Protein AF-A0A7Y4THT6-F1 (afdb_monomer_lite)

Sequence (128 aa):
MAIRTSSAREVERLIADLHEADPSAREAAVARLRIIGPRAIARLSALLDGTSAPAVRTDALRVLEGQADPRARTLALTALASVDAPVLLAAIAVLRGWLPDDADARVRDALTGLALDPARPADARAAR

pLDDT: mean 87.51, std 9.57, range [41.03, 96.12]

Radius of gyration: 15.08 Å; chains: 1; bounding box: 49×30×36 Å

Foldseek 3Di:
DCVVVVVVVVLVVLLVLLLDPDPVSLVVSLVVLLVVAPVSLVVLLCCLPDPHDLSSLLSSLSSLAPHPDVSNLVSLLVQCPDPDPSSNLSSLNRLVNVVVPPPPVVSVVSLCCQLPDPVHDPVSNVSD

Structure (mmCIF, N/CA/C/O backbone):
data_AF-A0A7Y4THT6-F1
#
_entry.id   AF-A0A7Y4THT6-F1
#
loop_
_atom_site.group_PDB
_atom_site.id
_atom_site.type_symbol
_atom_site.label_atom_id
_atom_site.label_alt_id
_atom_site.label_comp_id
_atom_site.label_asym_id
_atom_site.label_entity_id
_atom_site.label_seq_id
_atom_site.pdbx_PDB_ins_code
_atom_site.Cartn_x
_atom_site.Cartn_y
_atom_site.Cartn_z
_atom_site.occupancy
_atom_site.B_iso_or_equiv
_atom_site.auth_seq_id
_atom_site.auth_comp_id
_atom_site.auth_asym_id
_atom_site.auth_atom_id
_atom_site.pdbx_PDB_model_num
ATOM 1 N N . MET A 1 1 ? -31.188 -2.265 13.651 1.00 41.03 1 MET A N 1
ATOM 2 C CA . MET A 1 1 ? -30.307 -1.856 12.530 1.00 41.03 1 MET A CA 1
ATOM 3 C C . MET A 1 1 ? -29.232 -0.864 13.024 1.00 41.03 1 MET A C 1
ATOM 5 O O . MET A 1 1 ? -29.284 0.300 12.673 1.00 41.03 1 MET A O 1
ATOM 9 N N . ALA A 1 2 ? -28.273 -1.301 13.861 1.00 56.78 2 ALA A N 1
ATOM 10 C CA . ALA A 1 2 ? -27.274 -0.419 14.515 1.00 56.78 2 ALA A CA 1
ATOM 11 C C . ALA A 1 2 ? -25.798 -0.767 14.197 1.00 56.78 2 ALA A C 1
ATOM 13 O O . ALA A 1 2 ? -24.900 0.055 14.361 1.00 56.78 2 ALA A O 1
ATOM 14 N N . ILE A 1 3 ? -25.546 -1.975 13.684 1.00 56.91 3 ILE A N 1
ATOM 15 C CA . ILE A 1 3 ? -24.198 -2.544 13.519 1.00 56.91 3 ILE A CA 1
ATOM 16 C C . ILE A 1 3 ? -23.398 -1.823 12.418 1.00 56.91 3 ILE A C 1
ATOM 18 O O . ILE A 1 3 ? -22.199 -1.603 12.554 1.00 56.91 3 ILE A O 1
ATOM 22 N N . ARG A 1 4 ? -24.066 -1.377 11.344 1.00 60.06 4 ARG A N 1
ATOM 23 C CA . ARG A 1 4 ? -23.409 -0.776 10.168 1.00 60.06 4 ARG A CA 1
ATOM 24 C C . ARG A 1 4 ? -22.807 0.610 10.454 1.00 60.06 4 ARG A C 1
ATOM 26 O O . ARG A 1 4 ? -21.761 0.949 9.910 1.00 60.06 4 ARG A O 1
ATOM 33 N N . THR A 1 5 ? -23.429 1.388 11.339 1.00 61.81 5 THR A N 1
ATOM 34 C CA . THR A 1 5 ? -22.901 2.693 11.774 1.00 61.81 5 THR A CA 1
ATOM 35 C C . THR A 1 5 ? -21.703 2.521 12.708 1.00 61.81 5 THR A C 1
ATOM 37 O O . THR A 1 5 ? -20.771 3.320 12.661 1.00 61.81 5 THR A O 1
ATOM 40 N N . SER A 1 6 ? -21.701 1.456 13.519 1.00 68.81 6 SER A N 1
ATOM 41 C CA . SER A 1 6 ? -20.582 1.121 14.404 1.00 68.81 6 SER A CA 1
ATOM 42 C C . SER A 1 6 ? -19.335 0.740 13.610 1.00 68.81 6 SER A C 1
ATOM 44 O O . SER A 1 6 ? -18.268 1.279 13.875 1.00 68.81 6 SER A O 1
ATOM 46 N N . SER A 1 7 ? -19.478 -0.106 12.582 1.00 75.88 7 SER A N 1
ATOM 47 C CA . SER A 1 7 ? -18.340 -0.523 11.752 1.00 75.88 7 SER A CA 1
ATOM 48 C C . SER A 1 7 ? -17.740 0.628 10.942 1.00 75.88 7 SER A C 1
ATOM 50 O O . SER A 1 7 ? -16.536 0.677 10.737 1.00 75.88 7 SER A O 1
ATOM 52 N N . ALA A 1 8 ? -18.567 1.572 10.478 1.00 81.94 8 ALA A N 1
ATOM 53 C CA . ALA A 1 8 ? -18.063 2.750 9.774 1.00 81.94 8 ALA A CA 1
ATOM 54 C C . ALA A 1 8 ? -17.257 3.655 10.717 1.00 81.94 8 ALA A C 1
ATOM 56 O O . ALA A 1 8 ? -16.144 4.036 10.380 1.00 81.94 8 ALA A O 1
ATOM 57 N N . ARG A 1 9 ? -17.785 3.943 11.915 1.00 86.62 9 ARG A N 1
ATOM 58 C CA . ARG A 1 9 ? -17.066 4.721 12.938 1.00 86.62 9 ARG A CA 1
ATOM 59 C C . ARG A 1 9 ? -15.770 4.049 13.384 1.00 86.62 9 ARG A C 1
ATOM 61 O O . ARG A 1 9 ? -14.796 4.740 13.648 1.00 86.62 9 ARG A O 1
ATOM 68 N N . GLU A 1 10 ? -15.754 2.723 13.459 1.00 90.00 10 GLU A N 1
ATOM 69 C CA . GLU A 1 10 ? -14.543 1.970 13.774 1.00 90.00 10 GLU A CA 1
ATOM 70 C C . GLU A 1 10 ? -13.465 2.140 12.699 1.00 90.00 10 GLU A C 1
ATOM 72 O O . GLU A 1 10 ? -12.327 2.432 13.049 1.00 90.00 10 GLU A O 1
ATOM 77 N N . VAL A 1 11 ? -13.818 2.032 11.414 1.00 90.38 11 VAL A N 1
ATOM 78 C CA . VAL A 1 11 ? -12.872 2.267 10.309 1.00 90.38 11 VAL A CA 1
ATOM 79 C C . VAL A 1 11 ? -12.330 3.695 10.336 1.00 90.38 11 VAL A C 1
ATOM 81 O O . VAL A 1 11 ? -11.124 3.869 10.221 1.00 90.38 11 VAL A O 1
ATOM 84 N N . GLU A 1 12 ? -13.181 4.703 10.543 1.00 89.69 12 GLU A N 1
ATOM 85 C CA . GLU A 1 12 ? -12.730 6.102 10.633 1.00 89.69 12 GLU A CA 1
ATOM 86 C C . GLU A 1 12 ? -11.776 6.328 11.811 1.00 89.69 12 GLU A C 1
ATOM 88 O O . GLU A 1 12 ? -10.761 7.002 11.669 1.00 89.69 12 GLU A O 1
ATOM 93 N N . ARG A 1 13 ? -12.059 5.717 12.968 1.00 92.19 13 ARG A N 1
ATOM 94 C CA . ARG A 1 13 ? -11.161 5.781 14.127 1.00 92.19 13 ARG A CA 1
ATOM 95 C C . ARG A 1 13 ? -9.812 5.134 13.826 1.00 92.19 13 ARG A C 1
ATOM 97 O O . ARG A 1 13 ? -8.788 5.731 14.106 1.00 92.19 13 ARG A O 1
ATOM 104 N N . LEU A 1 14 ? -9.810 3.945 13.225 1.00 93.44 14 LEU A N 1
ATOM 105 C CA . LEU A 1 14 ? -8.567 3.266 12.854 1.00 93.44 14 LEU A CA 1
ATOM 106 C C . LEU A 1 14 ? -7.780 4.051 11.797 1.00 93.44 14 LEU A C 1
ATOM 108 O O . LEU A 1 14 ? -6.558 4.030 11.818 1.00 93.44 14 LEU A O 1
ATOM 112 N N . ILE A 1 15 ? -8.457 4.755 10.888 1.00 91.50 15 ILE A N 1
ATOM 113 C CA . ILE A 1 15 ? -7.807 5.675 9.946 1.00 91.50 15 ILE A CA 1
ATOM 114 C C . ILE A 1 15 ? -7.177 6.857 10.687 1.00 91.50 15 ILE A C 1
ATOM 116 O O . ILE A 1 15 ? -6.044 7.214 10.378 1.00 91.50 15 ILE A O 1
ATOM 120 N N . ALA A 1 16 ? -7.861 7.435 11.676 1.00 90.94 16 ALA A N 1
ATOM 121 C CA . ALA A 1 16 ? -7.280 8.480 12.517 1.00 90.94 16 ALA A CA 1
ATOM 122 C C . ALA A 1 16 ? -6.044 7.969 13.280 1.00 90.94 16 ALA A C 1
ATOM 124 O O . ALA A 1 16 ? -5.024 8.649 13.293 1.00 90.94 16 ALA A O 1
ATOM 125 N N . ASP A 1 17 ? -6.086 6.736 13.795 1.00 92.50 17 ASP A N 1
ATOM 126 C CA . ASP A 1 17 ? -4.944 6.099 14.463 1.00 92.50 17 ASP A CA 1
ATOM 127 C C . ASP A 1 17 ? -3.725 5.939 13.521 1.00 92.50 17 ASP A C 1
ATOM 129 O O . ASP A 1 17 ? -2.594 5.915 13.997 1.00 92.50 17 ASP A O 1
ATOM 133 N N . LEU A 1 18 ? -3.906 5.883 12.189 1.00 90.50 18 LEU A N 1
ATOM 134 C CA . LEU A 1 18 ? -2.784 5.900 11.228 1.00 90.50 18 LEU A CA 1
ATOM 135 C C . LEU A 1 18 ? -2.071 7.256 11.164 1.00 90.50 18 LEU A C 1
ATOM 137 O O . LEU A 1 18 ? -0.909 7.312 10.765 1.00 90.50 18 LEU A O 1
ATOM 141 N N . HIS A 1 19 ? -2.755 8.345 11.516 1.00 89.19 19 HIS A N 1
ATOM 142 C CA . HIS A 1 19 ? -2.177 9.688 11.561 1.00 89.19 19 HIS A CA 1
ATOM 143 C C . HIS A 1 19 ? -1.440 9.979 12.874 1.00 89.19 19 HIS A C 1
ATOM 145 O O . HIS A 1 19 ? -0.702 10.963 12.943 1.00 89.19 19 HIS A O 1
ATOM 151 N N . GLU A 1 20 ? -1.616 9.140 13.894 1.00 86.31 20 GLU A N 1
ATOM 152 C CA . GLU A 1 20 ? -0.982 9.326 15.194 1.00 86.31 20 GLU A CA 1
ATOM 153 C C . GLU A 1 20 ? 0.537 9.115 15.139 1.00 86.31 20 GLU A C 1
ATOM 155 O O . GLU A 1 20 ? 1.082 8.297 14.386 1.00 86.31 20 GLU A O 1
ATOM 160 N N . ALA A 1 21 ? 1.247 9.861 15.986 1.00 78.31 21 ALA A N 1
ATOM 161 C CA . ALA A 1 21 ? 2.703 9.786 16.055 1.00 78.31 21 ALA A CA 1
ATOM 162 C C . ALA A 1 21 ? 3.194 8.446 16.635 1.00 78.31 21 ALA A C 1
ATOM 164 O O . ALA A 1 21 ? 4.284 7.995 16.274 1.00 78.31 21 ALA A O 1
ATOM 165 N N . ASP A 1 22 ? 2.395 7.801 17.493 1.00 88.75 22 ASP A N 1
ATOM 166 C CA . ASP A 1 22 ? 2.739 6.532 18.141 1.00 88.75 22 ASP A CA 1
ATOM 167 C C . ASP A 1 22 ? 2.833 5.379 17.118 1.00 88.75 22 ASP A C 1
ATOM 169 O O . ASP A 1 22 ? 1.817 4.967 16.550 1.00 88.75 22 ASP A O 1
ATOM 173 N N . PRO A 1 23 ? 4.033 4.805 16.892 1.00 87.44 23 PRO A N 1
ATOM 174 C CA . PRO A 1 23 ? 4.206 3.675 15.983 1.00 87.44 23 PRO A CA 1
ATOM 175 C C . PRO A 1 23 ? 3.379 2.446 16.370 1.00 87.44 23 PRO A C 1
ATOM 177 O O . PRO A 1 23 ? 2.886 1.748 15.486 1.00 87.44 23 PRO A O 1
ATOM 180 N N . SER A 1 24 ? 3.184 2.203 17.669 1.00 89.88 24 SER A N 1
ATOM 181 C CA . SER A 1 24 ? 2.441 1.034 18.158 1.00 89.88 24 SER A CA 1
ATOM 182 C C . SER A 1 24 ? 0.956 1.147 17.813 1.00 89.88 24 SER A C 1
ATOM 184 O O . SER A 1 24 ? 0.330 0.172 17.388 1.00 89.88 24 SER A O 1
ATOM 186 N N . ALA A 1 25 ? 0.394 2.353 17.948 1.00 90.62 25 ALA A N 1
ATOM 187 C CA . ALA A 1 25 ? -0.974 2.655 17.543 1.00 90.62 25 ALA A CA 1
ATOM 188 C C . ALA A 1 25 ? -1.172 2.447 16.036 1.00 90.62 25 ALA A C 1
ATOM 190 O O . ALA A 1 25 ? -2.119 1.760 15.638 1.00 90.62 25 ALA A O 1
ATOM 191 N N . ARG A 1 26 ? -0.245 2.945 15.204 1.00 92.06 26 ARG A N 1
ATOM 192 C CA . ARG A 1 26 ? -0.312 2.758 13.745 1.00 92.06 26 ARG A CA 1
ATOM 193 C C . ARG A 1 26 ? -0.243 1.289 13.348 1.00 92.06 26 ARG A C 1
ATOM 195 O O . ARG A 1 26 ? -1.059 0.836 12.550 1.00 92.06 26 ARG A O 1
ATOM 202 N N . GLU A 1 27 ? 0.674 0.514 13.924 1.00 92.25 27 GLU A N 1
ATOM 203 C CA . GLU A 1 27 ? 0.782 -0.921 13.630 1.00 92.25 27 GLU A CA 1
ATOM 204 C C . GLU A 1 27 ? -0.488 -1.687 14.016 1.00 92.25 27 GLU A C 1
ATOM 206 O O . GLU A 1 27 ? -1.000 -2.495 13.232 1.00 92.25 27 GLU A O 1
ATOM 211 N N . ALA A 1 28 ? -1.050 -1.392 15.190 1.00 93.38 28 ALA A N 1
ATOM 212 C CA . ALA A 1 28 ? -2.307 -1.987 15.625 1.00 93.38 28 ALA A CA 1
ATOM 213 C C . ALA A 1 28 ? -3.479 -1.593 14.708 1.00 93.38 28 ALA A C 1
ATOM 215 O O . ALA A 1 28 ? -4.360 -2.419 14.440 1.00 93.38 28 ALA A O 1
ATOM 216 N N . ALA A 1 29 ? -3.496 -0.355 14.212 1.00 94.62 29 ALA A N 1
ATOM 217 C CA . ALA A 1 29 ? -4.487 0.118 13.256 1.00 94.62 29 ALA A CA 1
ATOM 218 C C . ALA A 1 29 ? -4.360 -0.594 11.904 1.00 94.62 29 ALA A C 1
ATOM 220 O O . ALA A 1 29 ? -5.359 -1.111 11.398 1.00 94.62 29 ALA A O 1
ATOM 221 N N . VAL A 1 30 ? -3.141 -0.727 11.369 1.00 95.25 30 VAL A N 1
ATOM 222 C CA . VAL A 1 30 ? -2.864 -1.481 10.135 1.00 95.25 30 VAL A CA 1
ATOM 223 C C . VAL A 1 30 ? -3.378 -2.916 10.253 1.00 95.25 30 VAL A C 1
ATOM 225 O O . VAL A 1 30 ? -4.135 -3.377 9.394 1.00 95.25 30 VAL A O 1
ATOM 228 N N . ALA A 1 31 ? -3.030 -3.617 11.335 1.00 94.25 31 ALA A N 1
ATOM 229 C CA . ALA A 1 31 ? -3.456 -4.997 11.555 1.00 94.25 31 ALA A CA 1
ATOM 230 C C . ALA A 1 31 ? -4.989 -5.133 11.605 1.00 94.25 31 ALA A C 1
ATOM 232 O O . ALA A 1 31 ? -5.564 -6.011 10.958 1.00 94.25 31 ALA A O 1
ATOM 233 N N . ARG A 1 32 ? -5.672 -4.235 12.324 1.00 93.31 32 ARG A N 1
ATOM 234 C CA . ARG A 1 32 ? -7.141 -4.246 12.433 1.00 93.31 32 ARG A CA 1
ATOM 235 C C . ARG A 1 32 ? -7.826 -3.922 11.108 1.00 93.31 32 ARG A C 1
ATOM 237 O O . ARG A 1 32 ? -8.794 -4.589 10.752 1.00 93.31 32 ARG A O 1
ATOM 244 N N . LEU A 1 33 ? -7.319 -2.952 10.351 1.00 93.62 33 LEU A N 1
ATOM 245 C CA . LEU A 1 33 ? -7.869 -2.603 9.041 1.00 93.62 33 LEU A CA 1
ATOM 246 C C . LEU A 1 33 ? -7.723 -3.759 8.037 1.00 93.62 33 LEU A C 1
ATOM 248 O O . LEU A 1 33 ? -8.660 -4.012 7.278 1.00 93.62 33 LEU A O 1
ATOM 252 N N . ARG A 1 34 ? -6.616 -4.519 8.084 1.00 92.44 34 ARG A N 1
ATOM 253 C CA . ARG A 1 34 ? -6.439 -5.746 7.277 1.00 92.44 34 ARG A CA 1
ATOM 254 C C . ARG A 1 34 ? -7.492 -6.808 7.593 1.00 92.44 34 ARG A C 1
ATOM 256 O O . ARG A 1 34 ? -7.981 -7.460 6.677 1.00 92.44 34 ARG A O 1
ATOM 263 N N . ILE A 1 35 ? -7.870 -6.957 8.865 1.00 91.25 35 ILE A N 1
ATOM 264 C CA . ILE A 1 35 ? -8.928 -7.890 9.293 1.00 91.25 35 ILE A CA 1
ATOM 265 C C . ILE A 1 35 ? -10.308 -7.433 8.794 1.00 91.25 35 ILE A C 1
ATOM 267 O O . ILE A 1 35 ? -11.120 -8.259 8.384 1.00 91.25 35 ILE A O 1
ATOM 271 N N . ILE A 1 36 ? -10.580 -6.123 8.797 1.00 90.00 36 ILE A N 1
ATOM 272 C CA . ILE A 1 36 ? -11.834 -5.559 8.264 1.00 90.00 36 ILE A CA 1
ATOM 273 C C . ILE A 1 36 ? -11.948 -5.781 6.744 1.00 90.00 36 ILE A C 1
ATOM 275 O O . ILE A 1 36 ? -13.055 -5.964 6.223 1.00 90.00 36 ILE A O 1
ATOM 279 N N . GLY A 1 37 ? -10.818 -5.772 6.032 1.00 85.81 37 GLY A N 1
ATOM 280 C CA . GLY A 1 37 ? -10.722 -6.175 4.631 1.00 85.81 37 GLY A CA 1
ATOM 281 C C . GLY A 1 37 ? -11.325 -5.154 3.649 1.00 85.81 37 GLY A C 1
ATOM 282 O O . GLY A 1 37 ? -11.185 -3.945 3.857 1.00 85.81 37 GLY A O 1
ATOM 283 N N . PRO A 1 38 ? -12.036 -5.586 2.585 1.00 84.75 38 PRO A N 1
ATOM 284 C CA . PRO A 1 38 ? -12.452 -4.729 1.460 1.00 84.75 38 PRO A CA 1
ATOM 285 C C . PRO A 1 38 ? -13.214 -3.449 1.830 1.00 84.75 38 PRO A C 1
ATOM 287 O O . PRO A 1 38 ? -13.153 -2.435 1.133 1.00 84.75 38 PRO A O 1
ATOM 290 N N . ARG A 1 39 ? -13.932 -3.457 2.958 1.00 84.50 39 ARG A N 1
ATOM 291 C CA . ARG A 1 39 ? -14.649 -2.272 3.453 1.00 84.50 39 ARG A CA 1
ATOM 292 C C . ARG A 1 39 ? -13.711 -1.136 3.857 1.00 84.50 39 ARG A C 1
ATOM 294 O O . ARG A 1 39 ? -14.073 0.021 3.661 1.00 84.50 39 ARG A O 1
ATOM 301 N N . ALA A 1 40 ? -12.538 -1.458 4.399 1.00 87.75 40 ALA A N 1
ATOM 302 C CA . ALA A 1 40 ? -11.524 -0.471 4.746 1.00 87.75 40 ALA A CA 1
ATOM 303 C C . ALA A 1 40 ? -10.902 0.150 3.485 1.00 87.75 40 ALA A C 1
ATOM 305 O O . ALA A 1 40 ? -10.695 1.359 3.435 1.00 87.75 40 ALA A O 1
ATOM 306 N N . ILE A 1 41 ? -10.703 -0.643 2.426 1.00 89.00 41 ILE A N 1
ATOM 307 C CA . ILE A 1 41 ? -10.059 -0.215 1.169 1.00 89.00 41 ILE A CA 1
ATOM 308 C C . ILE A 1 41 ? -10.770 0.990 0.542 1.00 89.00 41 ILE A C 1
ATOM 310 O O . ILE A 1 41 ? -10.120 1.936 0.106 1.00 89.00 41 ILE A O 1
ATOM 314 N N . ALA A 1 42 ? -12.106 1.004 0.559 1.00 84.06 42 ALA A N 1
ATOM 315 C CA . ALA A 1 42 ? -12.893 2.117 0.025 1.00 84.06 42 ALA A CA 1
ATOM 316 C C . ALA A 1 42 ? -12.680 3.450 0.768 1.00 84.06 42 ALA A C 1
ATOM 318 O O . ALA A 1 42 ? -12.970 4.503 0.212 1.00 84.06 42 ALA A O 1
ATOM 319 N N . ARG A 1 43 ? -12.225 3.414 2.025 1.00 84.50 43 ARG A N 1
ATOM 320 C CA . ARG A 1 43 ? -11.914 4.614 2.819 1.00 84.50 43 ARG A CA 1
ATOM 321 C C . ARG A 1 43 ? -10.439 4.987 2.746 1.00 84.50 43 ARG A C 1
ATOM 323 O O . ARG A 1 43 ? -10.111 6.166 2.781 1.00 84.50 43 ARG A O 1
ATOM 330 N N . LEU A 1 44 ? -9.567 3.999 2.553 1.00 87.00 44 LEU A N 1
ATOM 331 C CA . LEU A 1 44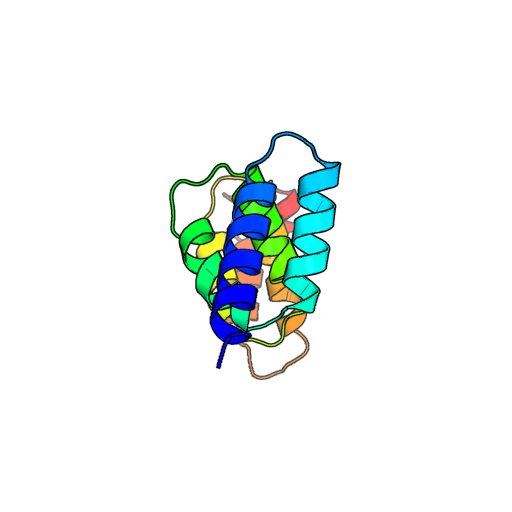 ? -8.130 4.208 2.374 1.00 87.00 44 LEU A CA 1
ATOM 332 C C . LEU A 1 44 ? -7.773 4.893 1.049 1.00 87.00 44 LEU A C 1
ATOM 334 O O . LEU A 1 44 ? -6.723 5.524 0.977 1.00 87.00 44 LEU A O 1
ATOM 338 N N . SER A 1 45 ? -8.627 4.827 0.019 1.00 86.25 45 SER A N 1
ATOM 339 C CA . SER A 1 45 ? -8.360 5.508 -1.259 1.00 86.25 45 SER A CA 1
ATOM 340 C C . SER A 1 45 ? -8.126 7.012 -1.078 1.00 86.25 45 SER A C 1
ATOM 342 O O . SER A 1 45 ? -7.176 7.553 -1.630 1.00 86.25 45 SER A O 1
ATOM 344 N N . ALA A 1 46 ? -8.904 7.666 -0.208 1.00 83.38 46 ALA A N 1
ATOM 345 C CA . ALA A 1 46 ? -8.755 9.093 0.075 1.00 83.38 46 ALA A CA 1
ATOM 346 C C . ALA A 1 46 ? -7.395 9.451 0.706 1.00 83.38 46 ALA A C 1
ATOM 348 O O . ALA A 1 46 ? -6.877 10.539 0.467 1.00 83.38 46 ALA A O 1
ATOM 349 N N . LEU A 1 47 ? -6.793 8.539 1.482 1.00 85.44 47 LEU A N 1
ATOM 350 C CA . LEU A 1 47 ? -5.463 8.746 2.066 1.00 85.44 47 LEU A CA 1
ATOM 351 C C . LEU A 1 47 ? -4.355 8.652 1.015 1.00 85.44 47 LEU A C 1
ATOM 353 O O . LEU A 1 47 ? -3.347 9.344 1.126 1.00 85.44 47 LEU A O 1
ATOM 357 N N . LEU A 1 48 ? -4.526 7.776 0.022 1.00 85.50 48 LEU A N 1
ATOM 358 C CA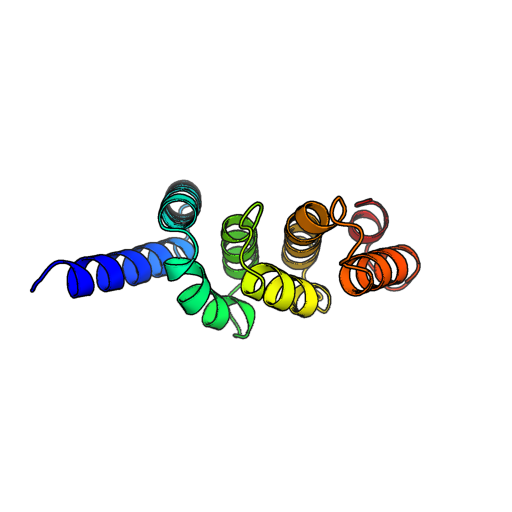 . LEU A 1 48 ? -3.517 7.503 -1.002 1.00 85.50 48 LEU A CA 1
ATOM 359 C C . LEU A 1 48 ? -3.545 8.517 -2.147 1.00 85.50 48 LEU A C 1
ATOM 361 O O . LEU A 1 48 ? -2.475 8.852 -2.661 1.00 85.50 48 LEU A O 1
ATOM 365 N N . ASP A 1 49 ? -4.734 9.022 -2.482 1.00 78.81 49 ASP A N 1
ATOM 366 C CA . ASP A 1 49 ? -4.955 10.064 -3.494 1.00 78.81 49 ASP A CA 1
ATOM 367 C C . ASP A 1 49 ? -4.692 11.486 -2.954 1.00 78.81 49 ASP A C 1
ATOM 369 O O . ASP A 1 49 ? -4.559 12.437 -3.724 1.00 78.81 49 ASP A O 1
ATOM 373 N N . GLY A 1 50 ? -4.647 11.645 -1.628 1.00 70.88 50 GLY A N 1
ATOM 374 C CA . GLY A 1 50 ? -4.515 12.932 -0.949 1.00 70.88 50 GLY A CA 1
ATOM 375 C C . GLY A 1 50 ? -3.077 13.363 -0.641 1.00 70.88 50 GLY A C 1
ATOM 376 O O . GLY A 1 50 ? -2.092 12.713 -0.984 1.00 70.88 50 GLY A O 1
ATOM 377 N N . THR A 1 51 ? -2.964 14.474 0.088 1.00 77.06 51 THR A N 1
ATOM 378 C CA . THR A 1 51 ? -1.700 15.070 0.558 1.00 77.06 51 THR A CA 1
ATOM 379 C C . THR A 1 51 ? -1.247 14.529 1.921 1.00 77.06 51 THR A C 1
ATOM 381 O O . THR A 1 51 ? -0.480 15.185 2.627 1.00 77.06 51 THR A O 1
ATOM 384 N N . SER A 1 52 ? -1.728 13.346 2.322 1.00 88.12 52 SER A N 1
ATOM 385 C CA . SER A 1 52 ? -1.353 12.734 3.599 1.00 88.12 52 SER A CA 1
ATOM 386 C C . SER A 1 52 ? 0.155 12.503 3.683 1.00 88.12 52 SER A C 1
ATOM 388 O O . SER A 1 52 ? 0.822 12.244 2.680 1.00 88.12 52 SER A O 1
ATOM 390 N N . ALA A 1 53 ? 0.693 12.564 4.904 1.00 90.88 53 ALA A N 1
ATOM 391 C CA . ALA A 1 53 ? 2.119 12.375 5.136 1.00 90.88 53 ALA A CA 1
ATOM 392 C C . ALA A 1 53 ? 2.612 11.023 4.569 1.00 90.88 53 ALA A C 1
ATOM 394 O O . ALA A 1 53 ? 1.875 10.030 4.633 1.00 90.88 53 ALA A O 1
ATOM 395 N N . PRO A 1 54 ? 3.863 10.934 4.071 1.00 92.19 54 PRO A N 1
ATOM 396 C CA . PRO A 1 54 ? 4.389 9.707 3.469 1.00 92.19 54 PRO A CA 1
ATOM 397 C C . PRO A 1 54 ? 4.285 8.473 4.374 1.00 92.19 54 PRO A C 1
ATOM 399 O O . PRO A 1 54 ? 3.995 7.381 3.888 1.00 92.19 54 PRO A O 1
ATOM 402 N N . ALA A 1 55 ? 4.448 8.638 5.692 1.00 92.25 55 ALA A N 1
ATOM 403 C CA . ALA A 1 55 ? 4.276 7.557 6.665 1.00 92.25 55 ALA A CA 1
ATOM 404 C C . ALA A 1 55 ? 2.844 6.990 6.661 1.00 92.25 55 ALA A C 1
ATOM 406 O O . ALA A 1 55 ? 2.663 5.781 6.563 1.00 92.25 55 ALA A O 1
ATOM 407 N N . VAL A 1 56 ? 1.831 7.861 6.650 1.00 93.38 56 VAL A N 1
ATOM 408 C CA . VAL A 1 56 ? 0.413 7.465 6.616 1.00 93.38 56 VAL A CA 1
ATOM 409 C C . VAL A 1 56 ? 0.082 6.745 5.312 1.00 93.38 56 VAL A C 1
ATOM 411 O O . VAL A 1 56 ? -0.586 5.715 5.317 1.00 93.38 56 VAL A O 1
ATOM 414 N N . ARG A 1 57 ? 0.586 7.254 4.182 1.00 94.69 57 ARG A N 1
ATOM 415 C CA . ARG A 1 57 ? 0.408 6.620 2.865 1.00 94.69 57 ARG A CA 1
ATOM 416 C C . ARG A 1 57 ? 1.084 5.247 2.809 1.00 94.69 57 ARG A C 1
ATOM 418 O O . ARG A 1 57 ? 0.516 4.306 2.264 1.00 94.69 57 ARG A O 1
ATOM 425 N N . THR A 1 58 ? 2.262 5.119 3.418 1.00 95.38 58 THR A N 1
ATOM 426 C CA . THR A 1 58 ? 2.984 3.844 3.549 1.00 95.38 58 THR A CA 1
ATOM 427 C C . THR A 1 58 ? 2.179 2.844 4.377 1.00 95.38 58 THR A C 1
ATOM 429 O O . THR A 1 58 ? 1.959 1.722 3.926 1.00 95.38 58 THR A O 1
ATOM 432 N N . ASP A 1 59 ? 1.674 3.242 5.546 1.00 95.38 59 ASP A N 1
ATOM 433 C CA . ASP A 1 59 ? 0.865 2.364 6.398 1.00 95.38 59 ASP A CA 1
ATOM 434 C C . ASP A 1 59 ? -0.478 1.998 5.740 1.00 95.38 59 ASP A C 1
ATOM 436 O O . ASP A 1 59 ? -0.900 0.843 5.798 1.00 95.38 59 ASP A O 1
ATOM 440 N N . ALA A 1 60 ? -1.104 2.920 5.002 1.00 95.00 60 ALA A N 1
ATOM 441 C CA . ALA A 1 60 ? -2.280 2.618 4.187 1.00 95.00 60 ALA A CA 1
ATOM 442 C C . ALA A 1 60 ? -1.980 1.567 3.099 1.00 95.00 60 ALA A C 1
ATOM 444 O O . ALA A 1 60 ? -2.758 0.629 2.935 1.00 95.00 60 ALA A O 1
ATOM 445 N N . LEU A 1 61 ? -0.840 1.651 2.401 1.00 96.12 61 LEU A N 1
ATOM 446 C CA . LEU A 1 61 ? -0.406 0.620 1.444 1.00 96.12 61 LEU A CA 1
ATOM 447 C C . LEU A 1 61 ? -0.112 -0.721 2.134 1.00 96.12 61 LEU A C 1
ATOM 449 O O . LEU A 1 61 ? -0.482 -1.768 1.605 1.00 96.12 61 LEU A O 1
ATOM 453 N N . ARG A 1 62 ? 0.458 -0.715 3.345 1.00 95.56 62 ARG A N 1
ATOM 454 C CA . ARG A 1 62 ? 0.642 -1.938 4.153 1.00 95.56 62 ARG A CA 1
ATOM 455 C C . ARG A 1 62 ? -0.682 -2.602 4.526 1.00 95.56 62 ARG A C 1
ATOM 457 O O . ARG A 1 62 ? -0.716 -3.818 4.701 1.00 95.56 62 ARG A O 1
ATOM 464 N N . VAL A 1 63 ? -1.780 -1.853 4.633 1.00 95.56 63 VAL A N 1
ATOM 465 C CA . VAL A 1 63 ? -3.116 -2.454 4.788 1.00 95.56 63 VAL A CA 1
ATOM 466 C C . VAL A 1 63 ? -3.562 -3.173 3.512 1.00 95.56 63 VAL A C 1
ATOM 468 O O . VAL A 1 63 ? -4.207 -4.216 3.587 1.00 95.56 63 VAL A O 1
ATOM 471 N N . LEU A 1 64 ? -3.227 -2.632 2.342 1.00 94.62 64 LEU A N 1
ATOM 472 C CA . LEU A 1 64 ? -3.620 -3.193 1.046 1.00 94.62 64 LEU A CA 1
ATOM 473 C C . LEU A 1 64 ? -2.836 -4.458 0.668 1.00 94.62 64 LEU A C 1
ATOM 475 O O . LEU A 1 64 ? -3.294 -5.251 -0.154 1.00 94.62 64 LEU A O 1
ATOM 479 N N . GLU A 1 65 ? -1.662 -4.660 1.258 1.00 92.12 65 GLU A N 1
ATOM 480 C CA . GLU A 1 65 ? -0.802 -5.805 0.976 1.00 92.12 65 GLU A CA 1
ATOM 481 C C . GLU A 1 65 ? -1.509 -7.139 1.284 1.00 92.12 65 GLU A C 1
ATOM 483 O O . GLU A 1 65 ? -2.063 -7.354 2.367 1.00 92.12 65 GLU A O 1
ATOM 488 N N . GLY A 1 66 ? -1.501 -8.054 0.311 1.00 87.44 66 GLY A N 1
ATOM 489 C CA . GLY A 1 66 ? -2.162 -9.360 0.410 1.00 87.44 66 GLY A CA 1
ATOM 490 C C . GLY A 1 66 ? -3.694 -9.322 0.318 1.00 87.44 66 GLY A C 1
ATOM 491 O O . GLY A 1 66 ? -4.328 -10.363 0.474 1.00 87.44 66 GLY A O 1
ATOM 492 N N . GLN A 1 67 ? -4.309 -8.159 0.069 1.00 87.88 67 GLN A N 1
ATOM 493 C CA . GLN A 1 67 ? -5.750 -8.056 -0.174 1.00 87.88 67 GLN A CA 1
ATOM 494 C C . GLN A 1 67 ? -6.062 -8.310 -1.654 1.00 87.88 67 GLN A C 1
ATOM 496 O O . GLN A 1 67 ? -5.612 -7.565 -2.522 1.00 87.88 67 GLN A O 1
ATOM 501 N N . ALA A 1 68 ? -6.902 -9.305 -1.946 1.00 84.31 68 ALA A N 1
ATOM 502 C CA . ALA A 1 68 ? -7.324 -9.663 -3.308 1.00 84.31 68 ALA A CA 1
ATOM 503 C C . ALA A 1 68 ? -8.419 -8.734 -3.889 1.00 84.31 68 ALA A C 1
ATOM 505 O O . ALA A 1 68 ? -9.265 -9.164 -4.671 1.00 84.31 68 ALA A O 1
ATOM 506 N N . ASP A 1 69 ? -8.448 -7.460 -3.488 1.00 88.50 69 ASP A N 1
ATOM 507 C CA . ASP A 1 69 ? -9.394 -6.468 -4.010 1.00 88.50 69 ASP A CA 1
ATOM 508 C C . ASP A 1 69 ? -8.749 -5.703 -5.182 1.00 88.50 69 ASP A C 1
ATOM 510 O O . ASP A 1 69 ? -7.713 -5.062 -4.987 1.00 88.50 69 ASP A O 1
ATOM 514 N N . PRO A 1 70 ? -9.340 -5.692 -6.391 1.00 89.44 70 PRO A N 1
ATOM 515 C CA . PRO A 1 70 ? -8.782 -4.973 -7.541 1.00 89.44 70 PRO A CA 1
ATOM 516 C C . PRO A 1 70 ? -8.538 -3.476 -7.302 1.00 89.44 70 PRO A C 1
ATOM 518 O O . PRO A 1 70 ? -7.695 -2.872 -7.968 1.00 89.44 70 PRO A O 1
ATOM 521 N N . ARG A 1 71 ? -9.245 -2.851 -6.350 1.00 90.44 71 ARG A N 1
ATOM 522 C CA . ARG A 1 71 ? -9.000 -1.458 -5.949 1.00 90.44 71 ARG A CA 1
ATOM 523 C C . ARG A 1 71 ? -7.642 -1.300 -5.275 1.00 90.44 71 ARG A C 1
ATOM 525 O O . ARG A 1 71 ? -6.982 -0.297 -5.524 1.00 90.44 71 ARG A O 1
ATOM 532 N N . ALA A 1 72 ? -7.202 -2.285 -4.486 1.00 91.56 72 ALA A N 1
ATOM 533 C CA . ALA A 1 72 ? -5.873 -2.286 -3.878 1.00 91.56 72 ALA A CA 1
ATOM 534 C C . ALA A 1 72 ? -4.779 -2.228 -4.950 1.00 91.56 72 ALA A C 1
ATOM 536 O O . ALA A 1 72 ? -3.856 -1.419 -4.857 1.00 91.56 72 ALA A O 1
ATOM 537 N N . ARG A 1 73 ? -4.940 -3.019 -6.019 1.00 92.25 73 ARG A N 1
ATOM 538 C CA . ARG A 1 73 ? -4.048 -3.008 -7.184 1.00 92.25 73 ARG A CA 1
ATOM 539 C C . ARG A 1 73 ? -4.021 -1.646 -7.873 1.00 92.25 73 ARG A C 1
ATOM 541 O O . ARG A 1 73 ? -2.945 -1.118 -8.132 1.00 92.25 73 ARG A O 1
ATOM 548 N N . THR A 1 74 ? -5.186 -1.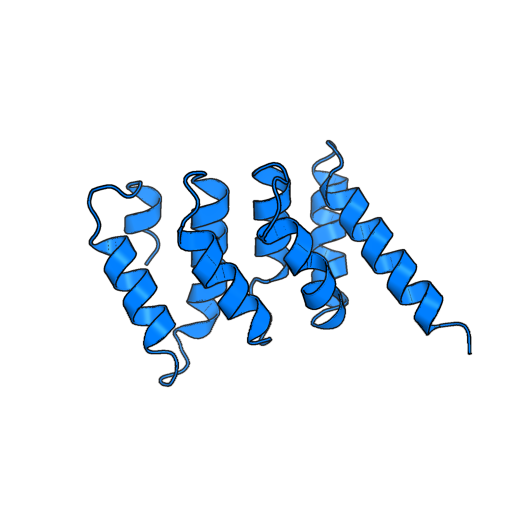066 -8.162 1.00 92.44 74 THR A N 1
ATOM 549 C CA . THR A 1 74 ? -5.269 0.250 -8.818 1.00 92.44 74 THR A CA 1
ATOM 550 C C . THR A 1 74 ? -4.600 1.342 -7.984 1.00 92.44 74 THR A C 1
ATOM 552 O O . THR A 1 74 ? -3.820 2.121 -8.524 1.00 92.44 74 THR A O 1
ATOM 555 N N . LEU A 1 75 ? -4.846 1.367 -6.671 1.00 93.38 75 LEU A N 1
ATOM 556 C CA . LEU A 1 75 ? -4.235 2.337 -5.757 1.00 93.38 75 LEU A CA 1
ATOM 557 C C . LEU A 1 75 ? -2.709 2.173 -5.686 1.00 93.38 75 LEU A C 1
ATOM 559 O O . LEU A 1 75 ? -1.980 3.163 -5.734 1.00 93.38 75 LEU A O 1
ATOM 563 N N . ALA A 1 76 ? -2.212 0.934 -5.643 1.00 94.62 76 ALA A N 1
ATOM 564 C CA . ALA A 1 76 ? -0.777 0.665 -5.640 1.00 94.62 76 ALA A CA 1
ATOM 565 C C . ALA A 1 76 ? -0.099 1.048 -6.968 1.00 94.62 76 ALA A C 1
ATOM 567 O O . ALA A 1 76 ? 0.986 1.626 -6.949 1.00 94.62 76 ALA A O 1
ATOM 568 N N . LEU A 1 77 ? -0.746 0.818 -8.119 1.00 94.38 77 LEU A N 1
ATOM 569 C CA . LEU A 1 77 ? -0.241 1.277 -9.421 1.00 94.38 77 LEU A CA 1
ATOM 570 C C . LEU A 1 77 ? -0.086 2.803 -9.465 1.00 94.38 77 LEU A C 1
ATOM 572 O O . LEU A 1 77 ? 0.930 3.294 -9.950 1.00 94.38 77 LEU A O 1
ATOM 576 N N . THR A 1 78 ? -1.055 3.553 -8.933 1.00 93.81 78 THR A N 1
ATOM 577 C CA . THR A 1 78 ? -0.952 5.017 -8.819 1.00 93.81 78 THR A CA 1
ATOM 578 C C . THR A 1 78 ? 0.199 5.424 -7.895 1.00 93.81 78 THR A C 1
ATOM 580 O O . THR A 1 78 ? 0.971 6.328 -8.217 1.00 93.81 78 THR A O 1
ATOM 583 N N . ALA A 1 79 ? 0.374 4.727 -6.769 1.00 94.38 79 ALA A N 1
ATOM 584 C CA . ALA A 1 79 ? 1.417 5.028 -5.792 1.00 94.38 79 ALA A CA 1
ATOM 585 C C . ALA A 1 79 ? 2.855 4.799 -6.307 1.00 94.38 79 ALA A C 1
ATOM 587 O O . ALA A 1 79 ? 3.786 5.391 -5.759 1.00 94.38 79 ALA A O 1
ATOM 588 N N . LEU A 1 80 ? 3.058 4.049 -7.400 1.00 94.06 80 LEU A N 1
ATOM 589 C CA . LEU A 1 80 ? 4.366 3.950 -8.071 1.00 94.06 80 LEU A CA 1
ATOM 590 C C . LEU A 1 80 ? 4.866 5.295 -8.630 1.00 94.06 80 LEU A C 1
ATOM 592 O O . LEU A 1 80 ? 6.061 5.458 -8.881 1.00 94.06 80 LEU A O 1
ATOM 596 N N . ALA A 1 81 ? 3.987 6.280 -8.825 1.00 91.94 81 ALA A N 1
ATOM 597 C CA . ALA A 1 81 ? 4.378 7.636 -9.212 1.00 91.94 81 ALA A CA 1
ATOM 598 C C . ALA A 1 81 ? 4.950 8.464 -8.043 1.00 91.94 81 ALA A C 1
ATOM 600 O O . ALA A 1 81 ? 5.423 9.576 -8.263 1.00 91.94 81 ALA A O 1
ATOM 601 N N . SER A 1 82 ? 4.917 7.946 -6.810 1.00 91.75 82 SER A N 1
ATOM 602 C CA . SER A 1 82 ? 5.423 8.659 -5.638 1.00 91.75 82 SER A CA 1
ATOM 603 C C . SER A 1 82 ? 6.929 8.916 -5.730 1.00 91.75 82 SER A C 1
ATOM 605 O O . SER A 1 82 ? 7.700 8.036 -6.118 1.00 91.75 82 SER A O 1
ATOM 607 N N . VAL A 1 83 ? 7.344 10.114 -5.313 1.00 89.94 83 VAL A N 1
ATOM 608 C CA . VAL A 1 83 ? 8.760 10.467 -5.109 1.00 89.94 83 VAL A CA 1
ATOM 609 C C . VAL A 1 83 ? 9.279 9.979 -3.754 1.00 89.94 83 VAL A C 1
ATOM 611 O O . VAL A 1 83 ? 10.481 9.799 -3.576 1.00 89.94 83 VAL A O 1
ATOM 614 N N . ASP A 1 84 ? 8.373 9.719 -2.807 1.00 92.19 84 ASP A N 1
ATOM 615 C CA . ASP A 1 84 ? 8.713 9.196 -1.488 1.00 92.19 84 ASP A CA 1
ATOM 616 C C . ASP A 1 84 ? 9.065 7.707 -1.580 1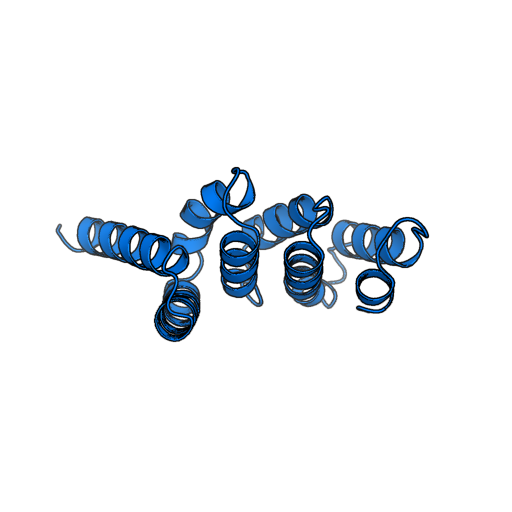.00 92.19 84 ASP A C 1
ATOM 618 O O . ASP A 1 84 ? 8.196 6.869 -1.846 1.00 92.19 84 ASP A O 1
ATOM 622 N N . ALA A 1 85 ? 10.330 7.368 -1.315 1.00 92.00 85 ALA A N 1
ATOM 623 C CA . ALA A 1 85 ? 10.822 5.994 -1.408 1.00 92.00 85 ALA A CA 1
ATOM 624 C C . ALA A 1 85 ? 10.033 4.981 -0.546 1.00 92.00 85 ALA A C 1
ATOM 626 O O . ALA A 1 85 ? 9.697 3.922 -1.076 1.00 92.00 85 ALA A O 1
ATOM 627 N N . PRO A 1 86 ? 9.651 5.270 0.720 1.00 93.56 86 PRO A N 1
ATOM 628 C CA . PRO 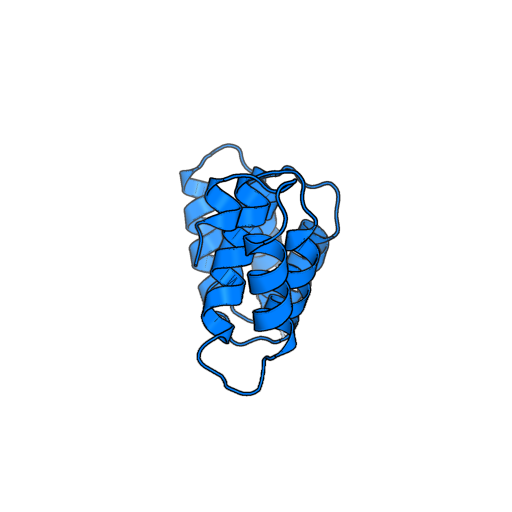A 1 86 ? 8.863 4.329 1.523 1.00 93.56 86 PRO A CA 1
ATOM 629 C C . PRO A 1 86 ? 7.487 4.015 0.920 1.00 93.56 86 PRO A C 1
ATOM 631 O O . PRO A 1 86 ? 7.069 2.859 0.897 1.00 93.56 86 PRO A O 1
ATOM 634 N N . VAL A 1 87 ? 6.813 5.030 0.365 1.00 94.88 87 VAL A N 1
ATOM 635 C CA . VAL A 1 87 ? 5.505 4.873 -0.292 1.00 94.88 87 VAL A CA 1
ATOM 636 C C . VAL A 1 87 ? 5.653 4.017 -1.544 1.00 94.88 87 VAL A C 1
ATOM 638 O O . VAL A 1 87 ? 4.874 3.092 -1.766 1.00 94.88 87 VAL A O 1
ATOM 641 N N . LEU A 1 88 ? 6.681 4.293 -2.345 1.00 95.12 88 LEU A N 1
ATOM 642 C CA . LEU A 1 88 ? 6.955 3.543 -3.561 1.00 95.12 88 LEU A CA 1
ATOM 643 C C . LEU A 1 88 ? 7.277 2.070 -3.254 1.00 95.12 88 LEU A C 1
ATOM 645 O O . LEU A 1 88 ? 6.730 1.181 -3.903 1.00 95.12 88 LEU A O 1
ATOM 649 N N . LEU A 1 89 ? 8.115 1.789 -2.251 1.00 95.44 89 LEU A N 1
ATOM 650 C CA . LEU A 1 89 ? 8.449 0.417 -1.849 1.00 95.44 89 LEU A CA 1
ATOM 651 C C . LEU A 1 89 ? 7.223 -0.343 -1.327 1.00 95.44 89 LEU A C 1
ATOM 653 O O . LEU A 1 89 ? 7.019 -1.502 -1.690 1.00 95.44 89 LEU A O 1
ATOM 657 N N . ALA A 1 90 ? 6.371 0.310 -0.533 1.00 95.69 90 ALA A N 1
ATOM 658 C CA . ALA A 1 90 ? 5.121 -0.290 -0.076 1.00 95.69 90 ALA A CA 1
ATOM 659 C C . ALA A 1 90 ? 4.166 -0.588 -1.244 1.00 95.69 90 ALA A C 1
ATOM 661 O O . ALA A 1 90 ? 3.521 -1.634 -1.261 1.00 95.69 90 ALA A O 1
ATOM 662 N N . ALA A 1 91 ? 4.115 0.277 -2.260 1.00 95.69 91 ALA A N 1
ATOM 663 C CA . ALA A 1 91 ? 3.330 0.032 -3.466 1.00 95.69 91 ALA A CA 1
ATOM 664 C C . ALA A 1 91 ? 3.842 -1.186 -4.251 1.00 95.69 91 ALA A C 1
ATOM 666 O O . ALA A 1 91 ? 3.041 -2.023 -4.670 1.00 95.69 91 ALA A O 1
ATOM 667 N N . ILE A 1 92 ? 5.165 -1.338 -4.390 1.00 95.38 92 ILE A N 1
ATOM 668 C CA . ILE A 1 92 ? 5.773 -2.532 -4.996 1.00 95.38 92 ILE A CA 1
ATOM 669 C C . ILE A 1 92 ? 5.372 -3.790 -4.215 1.00 95.38 92 ILE A C 1
ATOM 671 O O . ILE A 1 92 ? 4.938 -4.765 -4.827 1.00 95.38 92 ILE A O 1
ATOM 675 N N . ALA A 1 93 ? 5.452 -3.767 -2.880 1.00 94.81 93 ALA A N 1
ATOM 676 C CA . ALA A 1 93 ? 5.074 -4.906 -2.041 1.00 94.81 93 ALA A CA 1
ATOM 677 C C . ALA A 1 93 ? 3.618 -5.350 -2.275 1.00 94.81 93 ALA A C 1
ATOM 679 O O . ALA A 1 93 ? 3.362 -6.541 -2.457 1.00 94.81 93 ALA A O 1
ATOM 680 N N . VAL A 1 94 ? 2.675 -4.403 -2.373 1.00 94.75 94 VAL A N 1
ATOM 681 C CA . VAL A 1 94 ? 1.274 -4.708 -2.715 1.00 94.75 94 VAL A CA 1
ATOM 682 C C . VAL A 1 94 ? 1.181 -5.396 -4.076 1.00 94.75 94 VAL A C 1
ATOM 684 O O . VAL A 1 94 ? 0.520 -6.426 -4.198 1.00 94.75 94 VAL A O 1
ATOM 687 N N . LEU A 1 95 ? 1.848 -4.851 -5.096 1.00 94.25 95 LEU A N 1
ATOM 688 C CA . LEU A 1 95 ? 1.773 -5.333 -6.479 1.00 94.25 95 LEU A CA 1
ATOM 689 C C . LEU A 1 95 ? 2.414 -6.708 -6.687 1.00 94.25 95 LEU A C 1
ATOM 691 O O . LEU A 1 95 ? 1.946 -7.472 -7.529 1.00 94.25 95 LEU A O 1
ATOM 695 N N . ARG A 1 96 ? 3.423 -7.073 -5.892 1.00 90.75 96 ARG A N 1
ATOM 696 C CA . ARG A 1 96 ? 4.038 -8.410 -5.952 1.00 90.75 96 ARG A CA 1
ATOM 697 C C . ARG A 1 96 ? 3.045 -9.536 -5.685 1.00 90.75 96 ARG A C 1
ATOM 699 O O . ARG A 1 96 ? 3.172 -10.598 -6.286 1.00 90.75 96 ARG A O 1
ATOM 706 N N . GLY A 1 97 ? 2.036 -9.296 -4.845 1.00 89.94 97 GLY A N 1
ATOM 707 C CA . GLY A 1 97 ? 0.963 -10.261 -4.589 1.00 89.94 97 GLY A CA 1
ATOM 708 C C . GLY A 1 97 ? 0.122 -10.610 -5.825 1.00 89.94 97 GLY A C 1
ATOM 709 O O . GLY A 1 97 ? -0.555 -11.631 -5.821 1.00 89.94 97 GLY A O 1
ATOM 710 N N . TRP A 1 98 ? 0.194 -9.798 -6.883 1.00 88.75 98 TRP A N 1
ATOM 711 C CA . TRP A 1 98 ? -0.571 -9.958 -8.124 1.00 88.75 98 TRP A CA 1
ATOM 712 C C . TRP A 1 98 ? 0.252 -10.577 -9.265 1.00 88.75 98 TRP A C 1
ATOM 714 O O . TRP A 1 98 ? -0.287 -10.882 -10.320 1.00 88.75 98 TRP A O 1
ATOM 724 N N . LEU A 1 99 ? 1.558 -10.793 -9.068 1.00 85.56 99 LEU A N 1
ATOM 725 C CA . LEU A 1 99 ? 2.435 -11.409 -10.071 1.00 85.56 99 LEU A CA 1
ATOM 726 C C . LEU A 1 99 ? 2.142 -12.890 -10.381 1.00 85.56 99 LEU A C 1
ATOM 728 O O . LEU A 1 99 ? 2.313 -13.260 -11.549 1.00 85.56 99 LEU A O 1
ATOM 732 N N . PRO A 1 100 ? 1.729 -13.734 -9.407 1.00 81.81 100 PRO A N 1
ATOM 733 C CA . PRO A 1 100 ? 1.424 -15.142 -9.671 1.00 81.81 100 PRO A CA 1
ATOM 734 C C . PRO A 1 100 ? 0.230 -15.363 -10.607 1.00 81.81 100 PRO A C 1
ATOM 736 O O . PRO A 1 100 ? 0.100 -16.451 -11.156 1.00 81.81 100 PRO A O 1
ATOM 739 N N . ASP A 1 101 ? -0.643 -14.366 -10.782 1.00 66.94 101 ASP A N 1
ATOM 740 C CA . ASP A 1 101 ? -1.784 -14.453 -11.691 1.00 66.94 101 ASP A CA 1
ATOM 741 C C . ASP A 1 101 ? -1.355 -14.045 -13.107 1.00 66.94 101 ASP A C 1
ATOM 743 O O . ASP A 1 101 ? -1.068 -12.872 -13.365 1.00 66.94 101 ASP A O 1
ATOM 747 N N . ASP A 1 102 ? -1.299 -15.001 -14.042 1.00 58.00 102 ASP A N 1
ATOM 748 C CA . ASP A 1 102 ? -0.913 -14.797 -15.450 1.00 58.00 102 ASP A CA 1
ATOM 749 C C . ASP A 1 102 ? -1.672 -13.641 -16.135 1.00 58.00 102 ASP A C 1
ATOM 751 O O . ASP A 1 102 ? -1.137 -13.021 -17.060 1.00 58.00 102 ASP A O 1
ATOM 755 N N . ALA A 1 103 ? -2.847 -13.250 -15.630 1.00 63.62 103 ALA A N 1
ATOM 756 C CA . ALA A 1 103 ? -3.666 -12.183 -16.200 1.00 63.62 103 ALA A CA 1
ATOM 757 C C . ALA A 1 103 ? -3.124 -10.748 -16.010 1.00 63.62 103 ALA A C 1
ATOM 759 O O . ALA A 1 103 ? -3.491 -9.853 -16.778 1.00 63.62 103 ALA A O 1
ATOM 760 N N . ASP A 1 104 ? -2.235 -10.488 -15.046 1.00 80.88 104 ASP A N 1
ATOM 761 C CA . ASP A 1 104 ? -1.906 -9.110 -14.646 1.00 80.88 104 ASP A CA 1
ATOM 762 C C . ASP A 1 104 ? -0.696 -8.501 -15.374 1.00 80.88 104 ASP A C 1
ATOM 764 O O . ASP A 1 104 ? 0.224 -7.934 -14.776 1.00 80.88 104 ASP A O 1
ATOM 768 N N . ALA A 1 105 ? -0.736 -8.543 -16.711 1.00 87.25 105 ALA A N 1
ATOM 769 C CA . ALA A 1 105 ? 0.275 -7.948 -17.595 1.00 87.25 105 ALA A CA 1
ATOM 770 C C . ALA A 1 105 ? 0.604 -6.491 -17.227 1.00 87.25 105 ALA A C 1
ATOM 772 O O . ALA A 1 105 ? 1.768 -6.120 -17.133 1.00 87.25 105 ALA A O 1
ATOM 773 N N . ARG A 1 106 ? -0.410 -5.688 -16.881 1.00 89.12 106 ARG A N 1
ATOM 774 C CA . ARG A 1 106 ? -0.215 -4.291 -16.462 1.00 89.12 106 ARG A CA 1
ATOM 775 C C . ARG A 1 106 ? 0.662 -4.149 -15.215 1.00 89.12 106 ARG A C 1
ATOM 777 O O . ARG A 1 106 ? 1.418 -3.186 -15.117 1.00 89.12 106 ARG A O 1
ATOM 784 N N . VAL A 1 107 ? 0.534 -5.058 -14.247 1.00 91.38 107 VAL A N 1
ATOM 785 C CA . VAL A 1 107 ? 1.356 -5.029 -13.029 1.00 91.38 107 VAL A CA 1
ATOM 786 C C . VAL A 1 107 ? 2.792 -5.406 -13.365 1.00 91.38 107 VAL A C 1
ATOM 788 O O . VAL A 1 107 ? 3.715 -4.723 -12.924 1.00 91.38 107 VAL A O 1
ATOM 791 N N . ARG A 1 108 ? 2.980 -6.440 -14.195 1.00 90.06 108 ARG A N 1
ATOM 792 C CA . ARG A 1 108 ? 4.308 -6.836 -14.680 1.00 90.06 108 ARG A CA 1
ATOM 793 C C . ARG A 1 108 ? 4.989 -5.697 -15.419 1.00 90.06 108 ARG A C 1
ATOM 795 O O . ARG A 1 108 ? 6.080 -5.307 -15.025 1.00 90.06 108 ARG A O 1
ATOM 802 N N . ASP A 1 109 ? 4.320 -5.117 -16.409 1.00 91.75 109 ASP A N 1
ATOM 803 C CA . ASP A 1 109 ? 4.861 -4.030 -17.225 1.00 91.75 109 ASP A CA 1
ATOM 804 C C . ASP A 1 109 ? 5.259 -2.829 -16.364 1.00 91.75 109 ASP A C 1
ATOM 806 O O . ASP A 1 109 ? 6.331 -2.256 -16.553 1.00 91.75 109 ASP A O 1
ATOM 810 N N . ALA A 1 110 ? 4.435 -2.472 -15.374 1.00 92.94 110 ALA A N 1
ATOM 811 C CA . ALA A 1 110 ? 4.737 -1.380 -14.456 1.00 92.94 110 ALA A CA 1
ATOM 812 C C . ALA A 1 110 ? 5.984 -1.663 -13.601 1.00 92.94 110 ALA A C 1
ATOM 814 O O . ALA A 1 110 ? 6.850 -0.795 -13.479 1.00 92.94 110 ALA A O 1
ATOM 815 N N . LEU A 1 111 ? 6.106 -2.867 -13.031 1.00 93.00 111 LEU A N 1
ATOM 816 C CA . LEU A 1 111 ? 7.265 -3.248 -12.216 1.00 93.00 111 LEU A CA 1
ATOM 817 C C . LEU A 1 111 ? 8.536 -3.413 -13.062 1.00 93.00 111 LEU A C 1
ATOM 819 O O . LEU A 1 111 ? 9.610 -2.984 -12.642 1.00 93.00 111 LEU A O 1
ATOM 823 N N . THR A 1 112 ? 8.427 -3.963 -14.272 1.00 92.06 112 THR A N 1
ATOM 824 C CA . THR A 1 112 ? 9.537 -4.051 -15.229 1.00 92.06 112 THR A CA 1
ATOM 825 C C . THR A 1 112 ? 9.993 -2.666 -15.672 1.00 92.06 112 THR A C 1
ATOM 827 O O . THR A 1 112 ? 11.188 -2.381 -15.629 1.00 92.06 112 THR A O 1
ATOM 830 N N . GLY A 1 113 ? 9.063 -1.781 -16.038 1.00 92.94 113 GLY A N 1
ATOM 831 C CA . GLY A 1 113 ? 9.373 -0.397 -16.394 1.00 92.94 113 GLY A CA 1
ATOM 832 C C . GLY A 1 113 ? 10.076 0.337 -15.254 1.00 92.94 113 GLY A C 1
ATOM 833 O O . GLY A 1 113 ? 11.100 0.977 -15.474 1.00 92.94 113 GLY A O 1
ATOM 834 N N . LEU A 1 114 ? 9.592 0.166 -14.021 1.00 93.19 114 LEU A N 1
ATOM 835 C CA . LEU A 1 114 ? 10.223 0.729 -12.829 1.00 93.19 114 LEU A CA 1
ATOM 836 C C . LEU A 1 114 ? 11.640 0.188 -12.611 1.00 93.19 114 LEU A C 1
ATOM 838 O O . LEU A 1 114 ? 12.539 0.967 -12.310 1.00 93.19 114 LEU A O 1
ATOM 842 N N . ALA A 1 115 ? 11.859 -1.116 -12.785 1.00 91.06 115 ALA A N 1
ATOM 843 C CA . ALA A 1 115 ? 13.173 -1.738 -12.621 1.00 91.06 115 ALA A CA 1
ATOM 844 C C . ALA A 1 115 ? 14.211 -1.251 -13.649 1.00 91.06 115 ALA A C 1
ATOM 846 O O . ALA A 1 115 ? 15.411 -1.257 -13.360 1.00 91.06 115 ALA A O 1
ATOM 847 N N . LEU A 1 116 ? 13.753 -0.835 -14.834 1.00 93.38 116 LEU A N 1
ATOM 848 C CA . LEU A 1 116 ? 14.590 -0.360 -15.937 1.00 93.38 116 LEU A CA 1
ATOM 849 C C . LEU A 1 116 ? 14.774 1.165 -15.963 1.00 93.38 116 LEU A C 1
ATOM 851 O O . LEU A 1 116 ? 15.637 1.642 -16.694 1.00 93.38 116 LEU A O 1
ATOM 855 N N . ASP A 1 117 ? 14.004 1.926 -15.183 1.00 91.75 117 ASP A N 1
ATOM 856 C CA . ASP A 1 117 ? 14.048 3.391 -15.169 1.00 91.75 117 ASP A CA 1
ATOM 857 C C . ASP A 1 117 ? 15.217 3.913 -14.308 1.00 91.75 117 ASP A C 1
ATOM 859 O O . ASP A 1 117 ? 15.128 3.893 -13.077 1.00 91.75 117 ASP A O 1
ATOM 863 N N . PRO A 1 118 ? 16.310 4.432 -14.905 1.00 89.31 118 PRO A N 1
ATOM 864 C CA . PRO A 1 118 ? 17.487 4.873 -14.157 1.00 89.31 118 PRO A CA 1
ATOM 865 C C . PRO A 1 118 ? 17.216 6.078 -13.247 1.00 89.31 118 PRO A C 1
ATOM 867 O O . PRO A 1 118 ? 18.011 6.330 -12.341 1.00 89.31 118 PRO A O 1
ATOM 870 N N . ALA A 1 119 ? 16.111 6.806 -13.452 1.00 89.56 119 ALA A N 1
ATOM 871 C CA . ALA A 1 119 ? 15.706 7.903 -12.579 1.00 89.56 119 ALA A CA 1
ATOM 872 C C . ALA A 1 119 ? 15.112 7.411 -11.247 1.00 89.56 119 ALA A C 1
ATOM 874 O O . ALA A 1 119 ? 14.944 8.201 -10.316 1.00 89.56 119 ALA A O 1
ATOM 875 N N . ARG A 1 120 ? 14.793 6.116 -11.125 1.00 88.06 120 ARG A N 1
ATOM 876 C CA . ARG A 1 120 ? 14.229 5.539 -9.901 1.00 88.06 120 ARG A CA 1
ATOM 877 C C . ARG A 1 120 ? 15.305 5.161 -8.878 1.00 88.06 120 ARG A C 1
ATOM 879 O O . ARG A 1 120 ? 16.404 4.731 -9.259 1.00 88.06 120 ARG A O 1
ATOM 886 N N . PRO A 1 121 ? 14.982 5.246 -7.569 1.00 87.31 121 PRO A N 1
ATOM 887 C CA . PRO A 1 121 ? 15.882 4.825 -6.497 1.00 87.31 121 PRO A CA 1
ATOM 888 C C . PRO A 1 121 ? 16.411 3.398 -6.699 1.00 87.31 121 PRO A C 1
ATOM 890 O O . PRO A 1 121 ? 15.707 2.533 -7.218 1.00 87.31 121 PRO A O 1
ATOM 893 N N . ALA A 1 122 ? 17.649 3.129 -6.274 1.00 86.50 122 ALA A N 1
ATOM 894 C CA . ALA A 1 122 ? 18.261 1.807 -6.446 1.00 86.50 122 ALA A CA 1
ATOM 895 C C . ALA A 1 122 ? 17.455 0.695 -5.755 1.00 86.50 122 ALA A C 1
ATOM 897 O O . ALA A 1 122 ? 17.196 -0.338 -6.370 1.00 86.50 122 ALA A O 1
ATOM 898 N N . ASP A 1 123 ? 16.986 0.951 -4.534 1.00 85.75 123 ASP A N 1
ATOM 899 C CA . ASP A 1 123 ? 16.195 -0.001 -3.745 1.00 85.75 123 ASP A CA 1
ATOM 900 C C . ASP A 1 123 ? 14.876 -0.352 -4.442 1.00 85.75 123 ASP A C 1
ATOM 902 O O . ASP A 1 123 ? 14.480 -1.512 -4.508 1.00 85.75 123 ASP A O 1
ATOM 906 N N . ALA A 1 124 ? 14.236 0.651 -5.047 1.00 82.56 124 ALA A N 1
ATOM 907 C CA . ALA A 1 124 ? 13.026 0.489 -5.839 1.00 82.56 124 ALA A CA 1
ATOM 908 C C . ALA A 1 124 ? 13.256 -0.411 -7.061 1.00 82.56 124 ALA A C 1
ATOM 910 O O . ALA A 1 124 ? 12.477 -1.323 -7.322 1.00 82.56 124 ALA A O 1
ATOM 911 N N . ARG A 1 125 ? 14.356 -0.187 -7.789 1.00 87.81 125 ARG A N 1
ATOM 912 C CA . ARG A 1 125 ? 14.725 -0.992 -8.963 1.00 87.81 125 ARG A CA 1
ATOM 913 C C . ARG A 1 125 ? 15.117 -2.428 -8.613 1.00 87.81 125 ARG A C 1
ATOM 915 O O . ARG A 1 125 ? 14.961 -3.331 -9.436 1.00 87.81 125 ARG A O 1
ATOM 922 N N . ALA A 1 126 ? 15.662 -2.632 -7.415 1.00 83.62 126 ALA A N 1
ATOM 923 C CA . ALA A 1 126 ? 16.097 -3.932 -6.918 1.00 83.62 126 ALA A CA 1
ATOM 924 C C . ALA A 1 126 ? 14.959 -4.766 -6.305 1.00 83.62 126 ALA A C 1
ATOM 926 O O . ALA A 1 126 ? 15.132 -5.971 -6.129 1.00 83.62 126 ALA A O 1
ATOM 927 N N . ALA A 1 127 ? 13.803 -4.162 -6.013 1.00 77.94 127 ALA A N 1
ATOM 928 C CA . ALA A 1 127 ? 12.652 -4.802 -5.374 1.00 77.94 127 ALA A CA 1
ATOM 929 C C . A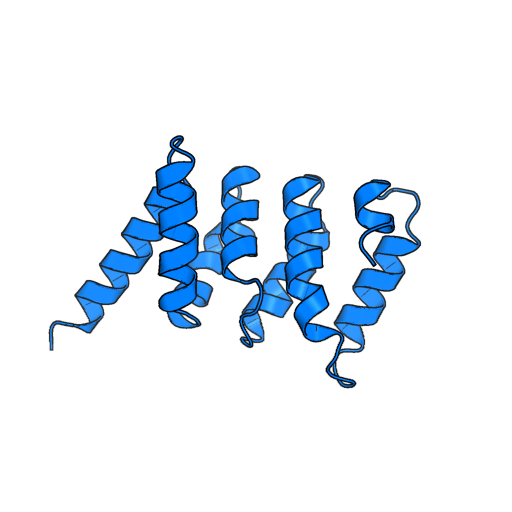LA A 1 127 ? 11.865 -5.740 -6.322 1.00 77.94 127 ALA A C 1
ATOM 931 O O . ALA A 1 127 ? 10.670 -5.556 -6.548 1.00 77.94 127 ALA A O 1
ATOM 932 N N . ARG A 1 128 ? 12.550 -6.751 -6.869 1.00 61.22 128 ARG A N 1
ATOM 933 C CA . ARG A 1 128 ? 12.034 -7.782 -7.789 1.00 61.22 128 ARG A CA 1
ATOM 934 C C . ARG A 1 128 ? 11.347 -8.914 -7.053 1.00 61.22 128 ARG A C 1
ATOM 936 O O . ARG A 1 128 ? 11.943 -9.415 -6.069 1.00 61.22 128 ARG A O 1
#

Secondary structure (DSSP, 8-state):
--HHHHHHHHHHHHHHHHHSS-HHHHHHHHHHHHHHTHHHHHHHHHHHHS---HHHHHHHHHHHTT---HHHHHHHHHHTT-SSHHHHHHHHHHHHTTTTSTT-HHHHHHHHHHHH-TTS-HHHHH--